Protein AF-A0A933R233-F1 (afdb_monomer_lite)

Structure (mmCIF, N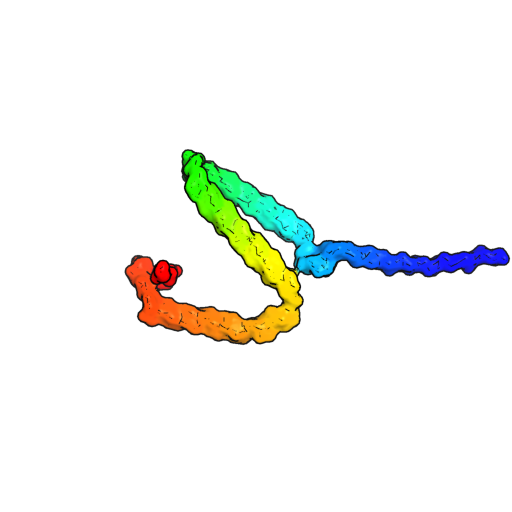/CA/C/O backbone):
data_AF-A0A933R233-F1
#
_entry.id   AF-A0A933R233-F1
#
loop_
_atom_site.group_PDB
_atom_site.id
_atom_site.type_symbol
_atom_site.label_atom_id
_atom_site.label_alt_id
_atom_site.label_comp_id
_atom_site.label_asym_id
_atom_site.label_entity_id
_atom_site.label_seq_id
_atom_site.pdbx_PDB_ins_code
_atom_site.Cartn_x
_atom_site.Cartn_y
_atom_site.Cartn_z
_atom_site.occupancy
_atom_site.B_iso_or_equiv
_atom_site.auth_seq_id
_atom_site.auth_comp_id
_atom_site.auth_asym_id
_atom_site.auth_atom_id
_atom_site.pdbx_PDB_model_num
ATOM 1 N N . MET A 1 1 ? -34.123 -8.998 53.487 1.00 50.47 1 MET A N 1
ATOM 2 C CA . MET A 1 1 ? -32.648 -9.018 53.602 1.00 50.47 1 MET A CA 1
ATOM 3 C C . MET A 1 1 ? -32.144 -9.999 52.547 1.00 50.47 1 MET A C 1
ATOM 5 O O . MET A 1 1 ? -32.242 -11.193 52.753 1.00 50.47 1 MET A O 1
ATOM 9 N N . MET A 1 2 ? -32.099 -9.577 51.285 1.00 64.81 2 MET A N 1
ATOM 10 C CA . MET A 1 2 ? -30.973 -8.907 50.613 1.00 64.81 2 MET A CA 1
ATOM 11 C C . MET A 1 2 ? -29.843 -9.881 50.253 1.00 64.81 2 MET A C 1
ATOM 13 O O . MET A 1 2 ? -28.873 -10.011 50.984 1.00 64.81 2 MET A O 1
ATOM 17 N N . ILE A 1 3 ? -30.006 -10.513 49.093 1.00 65.12 3 ILE A N 1
ATOM 18 C CA . ILE A 1 3 ? -28.947 -10.891 48.147 1.00 65.12 3 ILE A CA 1
ATOM 19 C C . ILE A 1 3 ? -29.579 -10.680 46.757 1.00 65.12 3 ILE A C 1
ATOM 21 O O . ILE A 1 3 ? -30.217 -11.570 46.218 1.00 65.12 3 ILE A O 1
ATOM 25 N N . ALA A 1 4 ? -29.831 -9.435 46.344 1.00 67.00 4 ALA A N 1
ATOM 26 C CA . ALA A 1 4 ? -28.883 -8.579 45.627 1.00 67.00 4 ALA A CA 1
ATOM 27 C C . ALA A 1 4 ? -28.232 -9.330 44.457 1.00 67.00 4 ALA A C 1
ATOM 29 O O . ALA A 1 4 ? -27.369 -10.185 44.645 1.00 67.00 4 ALA A O 1
ATOM 30 N N . ASP A 1 5 ? -28.715 -8.995 43.267 1.00 65.12 5 ASP A N 1
ATOM 31 C CA . ASP A 1 5 ? -28.317 -9.479 41.958 1.00 65.12 5 ASP A CA 1
ATOM 32 C C . ASP A 1 5 ? -26.800 -9.593 41.781 1.00 65.12 5 ASP A C 1
ATOM 34 O O . ASP A 1 5 ? -26.084 -8.600 41.670 1.00 65.12 5 ASP A O 1
ATOM 38 N N . ILE A 1 6 ? -26.323 -10.825 41.628 1.00 64.19 6 ILE A N 1
ATOM 39 C CA . ILE A 1 6 ? -25.088 -11.106 40.895 1.00 64.19 6 ILE A CA 1
ATOM 40 C C . ILE A 1 6 ? -25.493 -11.492 39.478 1.00 64.19 6 ILE A C 1
ATOM 42 O O . ILE A 1 6 ? -25.429 -12.645 39.064 1.00 64.19 6 ILE A O 1
ATOM 46 N N . ASN A 1 7 ? -25.950 -10.485 38.737 1.00 64.06 7 ASN A N 1
ATOM 47 C CA . ASN A 1 7 ? -25.835 -10.480 37.292 1.00 64.06 7 ASN A CA 1
ATOM 48 C C . ASN A 1 7 ? -24.425 -9.962 36.983 1.00 64.06 7 ASN A C 1
ATOM 50 O O . ASN A 1 7 ? -24.215 -8.744 37.023 1.00 64.06 7 ASN A O 1
ATOM 54 N N . PRO A 1 8 ? -23.427 -10.820 36.700 1.00 60.09 8 PRO A N 1
ATOM 55 C CA . PRO A 1 8 ? -22.269 -10.348 35.982 1.00 60.09 8 PRO A CA 1
ATOM 56 C C . PRO A 1 8 ? -22.792 -9.983 34.597 1.00 60.09 8 PRO A C 1
ATOM 58 O O . PRO A 1 8 ? -22.844 -10.808 33.689 1.00 60.09 8 PRO A O 1
ATOM 61 N N . GLY A 1 9 ? -23.178 -8.718 34.439 1.00 54.81 9 GLY A N 1
ATOM 62 C CA . GLY A 1 9 ? -23.176 -8.051 33.156 1.00 54.81 9 GLY A CA 1
ATOM 63 C C . GLY A 1 9 ? -21.739 -8.057 32.656 1.00 54.81 9 GLY A C 1
ATOM 64 O O . GLY A 1 9 ? -21.070 -7.028 32.639 1.00 54.81 9 GLY A O 1
ATOM 65 N N . SER A 1 10 ? -21.248 -9.228 32.246 1.00 58.50 10 SER A N 1
ATOM 66 C CA . SER A 1 10 ? -20.129 -9.382 31.346 1.00 58.50 10 SER A CA 1
ATOM 67 C C . SER A 1 10 ? -20.631 -8.897 29.996 1.00 58.50 10 SER A C 1
ATOM 69 O O . SER A 1 10 ? -20.795 -9.656 29.043 1.00 58.50 10 SER A O 1
ATOM 71 N N . GLY A 1 11 ? -20.881 -7.590 29.919 1.00 57.34 11 GLY A N 1
ATOM 72 C CA . GLY A 1 11 ? -20.613 -6.846 28.716 1.00 57.34 11 GLY A CA 1
ATOM 73 C C . GLY A 1 11 ? -19.137 -7.065 28.468 1.00 57.34 11 GLY A C 1
ATOM 74 O O . GLY A 1 11 ? -18.300 -6.298 28.940 1.00 57.34 11 GLY A O 1
ATOM 75 N N . THR A 1 12 ? -18.821 -8.181 27.805 1.00 60.38 12 THR A N 1
ATOM 76 C CA . THR A 1 12 ? -17.585 -8.378 27.079 1.00 60.38 12 THR A CA 1
ATOM 77 C C . THR A 1 12 ? -17.428 -7.073 26.336 1.00 60.38 12 THR A C 1
ATOM 79 O O . THR A 1 12 ? -18.199 -6.801 25.413 1.00 60.38 12 THR A O 1
ATOM 82 N N . ARG A 1 13 ? -16.551 -6.191 26.833 1.00 56.03 13 ARG A N 1
ATOM 83 C CA . ARG A 1 13 ? -16.196 -4.973 26.125 1.00 56.03 13 ARG A CA 1
ATOM 84 C C . ARG A 1 13 ? -15.674 -5.511 24.812 1.00 56.03 13 ARG A C 1
ATOM 86 O O . ARG A 1 13 ? -14.566 -6.035 24.777 1.00 56.03 13 ARG A O 1
ATOM 93 N N . ARG A 1 14 ? -16.525 -5.520 23.784 1.00 56.50 14 ARG A N 1
ATOM 94 C CA . ARG A 1 14 ? -16.134 -5.858 22.427 1.00 56.50 14 ARG A CA 1
ATOM 95 C C . ARG A 1 14 ? -15.199 -4.736 22.061 1.00 56.50 14 ARG A C 1
ATOM 97 O O . ARG A 1 14 ? -15.620 -3.642 21.698 1.00 56.50 14 ARG A O 1
ATOM 104 N N . THR A 1 15 ? -13.934 -4.971 22.376 1.00 58.84 15 THR A N 1
ATOM 105 C CA . THR A 1 15 ? -12.857 -4.029 22.187 1.00 58.84 15 THR A CA 1
ATOM 106 C C . THR A 1 15 ? -12.951 -3.588 20.741 1.00 58.84 15 THR A C 1
ATOM 108 O O . THR A 1 15 ? -13.094 -4.429 19.857 1.00 58.84 15 THR A O 1
ATOM 111 N N . TRP A 1 16 ? -12.896 -2.282 20.497 1.00 51.94 16 TRP A N 1
ATOM 112 C CA . TRP A 1 16 ? -12.903 -1.693 19.155 1.00 51.94 16 TRP A CA 1
ATOM 113 C C . TRP A 1 16 ? -11.941 -2.407 18.178 1.00 51.94 16 TRP A C 1
ATOM 115 O O . TRP A 1 16 ? -12.213 -2.478 16.986 1.00 51.94 16 TRP A O 1
ATOM 125 N N . LEU A 1 17 ? -10.880 -3.032 18.705 1.00 51.31 17 LEU A N 1
ATOM 126 C CA . LEU A 1 17 ? -9.938 -3.920 18.013 1.00 51.31 17 LEU A CA 1
ATOM 127 C C . LEU A 1 17 ? -10.578 -5.157 17.340 1.00 51.31 17 LEU A C 1
ATOM 129 O O . LEU A 1 17 ? -10.138 -5.547 16.265 1.00 51.31 17 LEU A O 1
ATOM 133 N N . GLN A 1 18 ? -11.639 -5.750 17.900 1.00 54.19 18 GLN A N 1
ATOM 134 C CA . GLN A 1 18 ? -12.349 -6.887 17.286 1.00 54.19 18 GLN A CA 1
ATOM 135 C C . GLN A 1 18 ? -13.212 -6.476 16.091 1.00 54.19 18 GLN A C 1
ATOM 137 O O . GLN A 1 18 ? -13.462 -7.295 15.211 1.00 54.19 18 GLN A O 1
ATOM 142 N N . HIS A 1 19 ? -13.653 -5.218 16.028 1.00 52.72 19 HIS A N 1
ATOM 143 C CA . HIS A 1 19 ? -14.424 -4.729 14.885 1.00 52.72 19 HIS A CA 1
ATOM 144 C C . HIS A 1 19 ? -13.558 -4.505 13.638 1.00 52.72 19 HIS A C 1
ATOM 146 O O . HIS A 1 19 ? -14.095 -4.489 12.533 1.00 52.72 19 HIS A O 1
ATOM 152 N N . ILE A 1 20 ? -12.235 -4.380 13.797 1.00 54.72 20 ILE A N 1
ATOM 153 C CA . ILE A 1 20 ? -11.312 -4.053 12.700 1.00 54.72 20 ILE A CA 1
ATOM 154 C C . ILE A 1 20 ? -10.566 -5.303 12.176 1.00 54.72 20 ILE A C 1
ATOM 156 O O . ILE A 1 20 ? -9.787 -5.193 11.240 1.00 54.72 20 ILE A O 1
ATOM 160 N N . HIS A 1 21 ? -10.821 -6.512 12.707 1.00 59.41 21 HIS A N 1
ATOM 161 C CA . HIS A 1 21 ? -10.139 -7.767 12.301 1.00 59.41 21 HIS A CA 1
ATOM 162 C C . HIS A 1 21 ? -8.598 -7.661 12.233 1.00 59.41 21 HIS A C 1
ATOM 164 O O . HIS A 1 21 ? -7.939 -8.426 11.532 1.00 59.41 21 HIS A O 1
ATOM 170 N N . LEU A 1 22 ? -8.020 -6.695 12.946 1.00 60.72 22 LEU A N 1
ATOM 171 C CA . LEU A 1 22 ? -6.615 -6.335 12.864 1.00 60.72 22 LEU A CA 1
ATOM 172 C C . LEU A 1 22 ? -5.967 -6.699 14.192 1.00 60.72 22 LEU A C 1
ATOM 174 O O . LEU A 1 22 ? -6.152 -6.022 15.205 1.00 60.72 22 LEU A O 1
ATOM 178 N N . ASP A 1 23 ? -5.225 -7.802 14.177 1.00 76.88 23 ASP A N 1
ATOM 179 C CA . ASP A 1 23 ? -4.474 -8.274 15.331 1.00 76.88 23 ASP A CA 1
ATOM 180 C C . ASP A 1 23 ? -3.377 -7.255 15.656 1.00 76.88 23 ASP A C 1
ATOM 182 O O . ASP A 1 23 ? -2.359 -7.164 14.966 1.00 76.88 23 ASP A O 1
ATOM 186 N N . GLY A 1 24 ? -3.583 -6.465 16.714 1.00 75.06 24 GLY A N 1
ATOM 187 C CA . GLY A 1 24 ? -2.664 -5.391 17.105 1.00 75.06 24 GLY A CA 1
ATOM 188 C C . GLY A 1 24 ? -1.220 -5.869 17.296 1.00 75.06 24 GLY A C 1
ATOM 189 O O . GLY A 1 24 ? -0.283 -5.152 16.958 1.00 75.06 24 GLY A O 1
ATOM 190 N N . THR A 1 25 ? -1.030 -7.112 17.746 1.00 83.75 25 THR A N 1
ATOM 191 C CA . THR A 1 25 ? 0.288 -7.751 17.862 1.00 83.75 25 THR A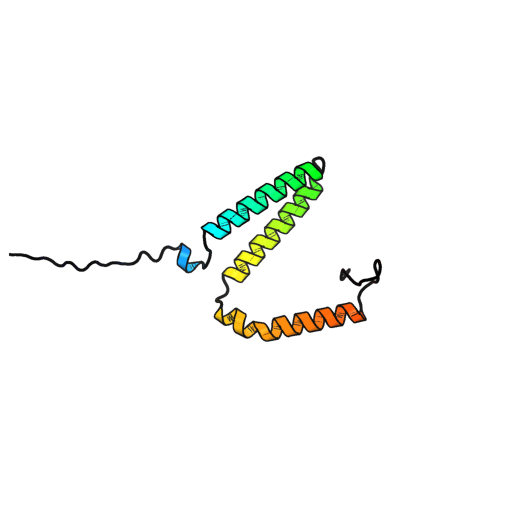 CA 1
ATOM 192 C C . THR A 1 25 ? 0.953 -7.977 16.501 1.00 83.75 25 THR A C 1
ATOM 194 O O . THR A 1 25 ? 2.147 -7.718 16.359 1.00 83.75 25 THR A O 1
ATOM 197 N N . LEU A 1 26 ? 0.200 -8.420 15.488 1.00 83.56 26 LEU A N 1
ATOM 198 C CA . LEU A 1 26 ? 0.734 -8.637 14.140 1.00 83.56 26 LEU A CA 1
ATOM 199 C C . LEU A 1 26 ? 1.042 -7.311 13.449 1.00 83.56 26 LEU A C 1
ATOM 201 O O . LEU A 1 26 ? 2.098 -7.177 12.835 1.00 83.56 26 LEU A O 1
ATOM 205 N N . LEU A 1 27 ? 0.164 -6.314 13.592 1.00 85.88 27 LEU A N 1
ATOM 206 C CA . LEU A 1 27 ? 0.402 -4.978 13.046 1.00 85.88 27 LEU A CA 1
ATOM 207 C C . LEU A 1 27 ? 1.635 -4.328 13.684 1.00 85.88 27 LEU A C 1
ATOM 209 O O . LEU A 1 27 ? 2.450 -3.739 12.977 1.00 85.88 27 LEU A O 1
ATOM 213 N N . PHE A 1 28 ? 1.816 -4.485 14.996 1.00 87.25 28 PHE A N 1
ATOM 214 C CA . PHE A 1 28 ? 3.019 -4.019 15.679 1.00 87.25 28 PHE A CA 1
ATOM 215 C C . PHE A 1 28 ? 4.284 -4.696 15.131 1.00 87.25 28 PHE A C 1
ATOM 217 O O . PHE A 1 28 ? 5.238 -4.010 14.767 1.00 87.25 28 PHE A O 1
ATOM 224 N N . GLY A 1 29 ? 4.276 -6.028 14.997 1.00 89.25 29 GLY A N 1
ATOM 225 C CA . GLY A 1 29 ? 5.393 -6.770 14.406 1.00 89.25 29 GLY A CA 1
ATOM 226 C C . GLY A 1 29 ? 5.703 -6.333 12.971 1.00 89.25 29 GLY A C 1
ATOM 227 O O . GLY A 1 29 ? 6.869 -6.151 12.620 1.00 89.25 29 GLY A O 1
ATOM 228 N N . LEU A 1 30 ? 4.667 -6.091 12.164 1.00 90.94 30 LEU A N 1
ATOM 229 C CA . LEU A 1 30 ? 4.798 -5.616 10.788 1.00 90.94 30 LEU A CA 1
ATOM 230 C C . LEU A 1 30 ? 5.436 -4.223 10.720 1.00 90.94 30 LEU A C 1
ATOM 232 O O . LEU A 1 30 ? 6.390 -4.030 9.971 1.00 90.94 30 LEU A O 1
ATOM 236 N N . ILE A 1 31 ? 4.956 -3.265 11.521 1.00 90.81 31 ILE A N 1
ATOM 237 C CA . ILE A 1 31 ? 5.534 -1.913 11.584 1.00 90.81 31 ILE A CA 1
ATOM 238 C C . ILE A 1 31 ? 7.004 -1.983 12.001 1.00 90.81 31 ILE A C 1
ATOM 240 O O . ILE A 1 31 ? 7.843 -1.304 11.410 1.00 90.81 31 ILE A O 1
ATOM 244 N N . MET A 1 32 ? 7.332 -2.829 12.978 1.00 93.00 32 MET A N 1
ATOM 245 C CA . MET A 1 32 ? 8.702 -2.976 13.459 1.00 93.00 32 MET A CA 1
ATOM 246 C C . MET A 1 32 ? 9.622 -3.566 12.382 1.00 93.00 32 MET A C 1
ATOM 248 O O . MET A 1 32 ? 10.708 -3.038 12.144 1.00 93.00 32 MET A O 1
ATOM 252 N N . ALA A 1 33 ? 9.167 -4.596 11.664 1.00 92.75 33 ALA A N 1
ATOM 253 C CA . ALA A 1 33 ? 9.897 -5.166 10.533 1.00 92.75 33 ALA A CA 1
ATOM 254 C C . ALA A 1 33 ? 10.109 -4.139 9.407 1.00 92.75 33 ALA A C 1
ATOM 256 O O . ALA A 1 33 ? 11.214 -4.012 8.877 1.00 92.75 33 ALA A O 1
ATOM 257 N N . CYS A 1 34 ? 9.075 -3.360 9.078 1.00 91.62 34 CYS A N 1
ATOM 258 C CA . CYS A 1 34 ? 9.156 -2.277 8.105 1.00 91.62 34 CYS A CA 1
ATOM 259 C C . CYS A 1 34 ? 10.152 -1.186 8.516 1.00 91.62 34 CYS A C 1
ATOM 261 O O . CYS A 1 34 ? 10.933 -0.736 7.681 1.00 91.62 34 CYS A O 1
ATOM 263 N N . ALA A 1 35 ? 10.156 -0.779 9.787 1.00 90.62 35 ALA A N 1
ATOM 264 C CA . ALA A 1 35 ? 11.088 0.220 10.300 1.00 90.62 35 ALA A CA 1
ATOM 265 C C . ALA A 1 35 ? 12.542 -0.256 10.175 1.00 90.62 35 ALA A C 1
ATOM 267 O O . ALA A 1 35 ? 13.385 0.475 9.657 1.00 90.62 35 ALA A O 1
ATOM 268 N N . ILE A 1 36 ? 12.821 -1.506 10.562 1.00 93.06 36 ILE A N 1
ATOM 269 C CA . ILE A 1 36 ? 14.150 -2.112 10.411 1.00 93.06 36 ILE A CA 1
ATOM 270 C C . ILE A 1 36 ? 14.546 -2.160 8.929 1.00 93.06 36 ILE A C 1
ATOM 272 O O . ILE A 1 36 ? 15.646 -1.739 8.576 1.00 93.06 36 ILE A O 1
ATOM 276 N N . GLY A 1 37 ? 13.645 -2.603 8.047 1.00 89.19 37 GLY A N 1
ATOM 277 C CA . GLY A 1 37 ? 13.892 -2.650 6.604 1.00 89.19 37 GLY A CA 1
ATOM 278 C C . GLY A 1 37 ? 14.213 -1.280 6.001 1.00 89.19 37 GLY A C 1
ATOM 279 O O . GLY A 1 37 ? 15.144 -1.164 5.207 1.00 89.19 37 GLY A O 1
ATOM 280 N N . SER A 1 38 ? 13.502 -0.229 6.416 1.00 86.94 38 SER A N 1
ATOM 281 C CA . SER A 1 38 ? 13.767 1.145 5.973 1.00 86.94 38 SER A CA 1
ATOM 282 C C . SER A 1 38 ? 15.118 1.673 6.467 1.00 86.94 38 SER A C 1
ATOM 284 O O . SER A 1 38 ? 15.821 2.333 5.705 1.00 86.94 38 SER A O 1
ATOM 286 N N . VAL A 1 39 ? 15.524 1.346 7.700 1.00 87.25 39 VAL A N 1
ATOM 287 C CA . VAL A 1 39 ? 16.854 1.702 8.234 1.00 87.25 39 VAL A CA 1
ATOM 288 C C . VAL A 1 39 ? 17.966 0.985 7.466 1.00 87.25 39 VAL A C 1
ATOM 290 O O . VAL A 1 39 ? 18.953 1.610 7.079 1.00 87.25 39 VAL A O 1
ATOM 293 N N . VAL A 1 40 ? 17.798 -0.312 7.193 1.00 89.38 40 VAL A N 1
ATOM 294 C CA . VAL A 1 40 ? 18.759 -1.096 6.401 1.00 89.38 40 VAL A CA 1
ATOM 295 C C . VAL A 1 40 ? 18.873 -0.539 4.984 1.00 89.38 40 VAL A C 1
ATOM 297 O O . VAL A 1 40 ? 19.983 -0.367 4.482 1.00 89.3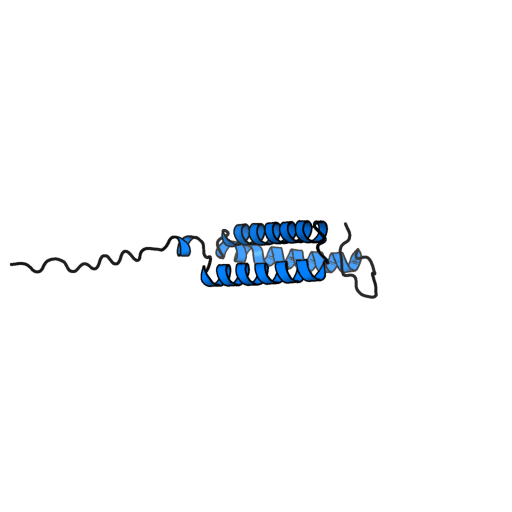8 40 VAL A O 1
ATOM 300 N N . LEU A 1 41 ? 17.744 -0.207 4.352 1.00 88.12 41 LEU A N 1
ATOM 301 C CA . LEU A 1 41 ? 17.740 0.377 3.015 1.00 88.12 41 LEU A CA 1
ATOM 302 C C . LEU A 1 41 ? 18.449 1.732 2.992 1.00 88.12 41 LEU A C 1
ATOM 304 O O . LEU A 1 41 ? 19.276 1.950 2.115 1.00 88.12 41 LEU A O 1
ATOM 308 N N . TYR A 1 42 ? 18.177 2.605 3.966 1.00 85.38 42 TYR A N 1
ATOM 309 C CA . TYR A 1 42 ? 18.858 3.895 4.096 1.00 85.38 42 TYR A CA 1
ATOM 310 C C . TYR A 1 42 ? 20.376 3.735 4.219 1.00 85.38 42 TYR A C 1
ATOM 312 O O . TYR A 1 42 ? 21.143 4.476 3.602 1.00 85.38 42 TYR A O 1
ATOM 320 N N . SER A 1 43 ? 20.808 2.735 4.993 1.00 84.38 43 SER A N 1
ATOM 321 C CA . SER A 1 43 ? 22.225 2.430 5.164 1.00 84.38 43 SER A CA 1
ATOM 322 C C . SER A 1 43 ? 22.861 1.892 3.881 1.00 84.38 43 SER A C 1
ATOM 324 O O . SER A 1 43 ? 24.009 2.220 3.596 1.00 84.38 43 SER A O 1
ATOM 326 N N . ALA A 1 44 ? 22.142 1.072 3.111 1.00 83.12 44 ALA A N 1
ATOM 327 C CA . ALA A 1 44 ? 22.632 0.510 1.854 1.00 83.12 44 ALA A CA 1
ATOM 328 C C . ALA A 1 44 ? 22.606 1.525 0.700 1.00 83.12 44 ALA A C 1
ATOM 330 O O . ALA A 1 44 ? 23.430 1.451 -0.207 1.00 83.12 44 ALA A O 1
ATOM 331 N N . SER A 1 45 ? 21.682 2.487 0.732 1.00 80.44 45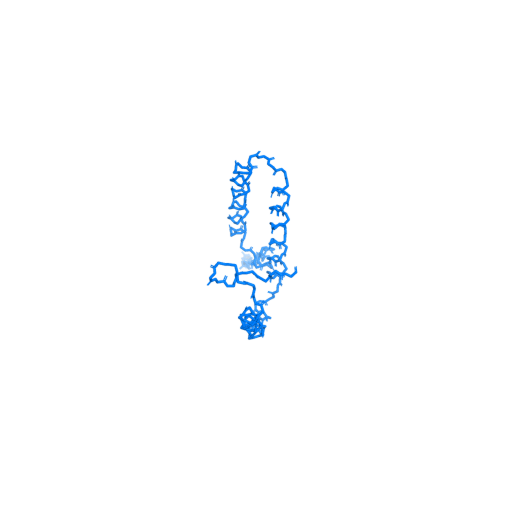 SER A N 1
ATOM 332 C CA . SER A 1 45 ? 21.487 3.480 -0.326 1.00 80.44 45 SER A CA 1
ATOM 333 C C . SER A 1 45 ? 22.405 4.703 -0.197 1.00 80.44 45 SER A C 1
ATOM 335 O O . SER A 1 45 ? 22.165 5.726 -0.840 1.00 80.44 45 SER A O 1
ATOM 337 N N . SER A 1 46 ? 23.430 4.644 0.663 1.00 76.81 46 SER A N 1
ATOM 338 C CA . SER A 1 46 ? 24.402 5.726 0.899 1.00 76.81 46 SER A CA 1
ATOM 339 C C . SER A 1 46 ? 23.771 7.110 1.155 1.00 76.81 46 SER A C 1
ATOM 341 O O . SER A 1 46 ? 24.341 8.130 0.780 1.00 76.81 46 SER A O 1
ATOM 343 N N . GLY A 1 47 ? 22.577 7.163 1.760 1.00 70.44 47 GLY A N 1
ATOM 344 C CA . GLY A 1 47 ? 21.868 8.419 2.042 1.00 70.44 47 GLY A CA 1
ATOM 345 C C . GLY A 1 47 ? 21.077 9.028 0.873 1.00 70.44 47 GLY A C 1
ATOM 346 O O . GLY A 1 47 ? 20.639 10.172 0.970 1.00 70.44 47 GLY A O 1
ATOM 347 N N . SER A 1 48 ? 20.850 8.303 -0.228 1.00 78.94 48 SER A N 1
ATOM 348 C CA . SER A 1 48 ? 20.022 8.797 -1.338 1.00 78.94 48 SER A CA 1
ATOM 349 C C . SER A 1 48 ? 18.556 8.991 -0.919 1.00 78.94 48 SER A C 1
ATOM 351 O O . SER A 1 48 ? 17.827 8.016 -0.701 1.00 78.94 48 SER A O 1
ATOM 353 N N . LEU A 1 49 ? 18.099 10.244 -0.867 1.00 79.69 49 LEU A N 1
ATOM 354 C CA . LEU A 1 49 ? 16.709 10.581 -0.537 1.00 79.69 49 LEU A CA 1
ATOM 355 C C . LEU A 1 49 ? 15.704 10.020 -1.555 1.00 79.69 49 LEU A C 1
ATOM 357 O O . LEU A 1 49 ? 14.616 9.614 -1.164 1.00 79.69 49 LEU A O 1
ATOM 361 N N . GLU A 1 50 ? 16.087 9.898 -2.829 1.00 83.81 50 GLU A N 1
ATOM 362 C CA . GLU A 1 50 ? 15.212 9.365 -3.885 1.00 83.81 50 GLU A CA 1
ATOM 363 C C . GLU A 1 50 ? 14.810 7.897 -3.637 1.00 83.81 50 GLU A C 1
ATOM 365 O O . GLU A 1 50 ? 13.660 7.500 -3.834 1.00 83.81 50 GLU A O 1
ATOM 370 N N . VAL A 1 51 ? 15.741 7.073 -3.146 1.00 84.81 51 VAL A N 1
ATOM 371 C CA . VAL A 1 51 ? 15.456 5.667 -2.809 1.00 84.81 51 VAL A CA 1
ATOM 372 C C . VAL A 1 51 ? 14.536 5.580 -1.592 1.00 84.81 51 VAL A C 1
ATOM 374 O O . VAL A 1 51 ? 13.635 4.740 -1.563 1.00 84.81 51 VAL A O 1
ATOM 377 N N . MET A 1 52 ? 14.720 6.474 -0.616 1.00 85.94 52 MET A N 1
ATOM 378 C CA . MET A 1 52 ? 13.852 6.555 0.558 1.00 85.94 52 MET A CA 1
ATOM 379 C C . MET A 1 52 ? 12.434 6.996 0.178 1.00 85.94 52 MET A C 1
ATOM 381 O O . MET A 1 52 ? 11.473 6.379 0.627 1.00 85.94 52 MET A O 1
ATOM 385 N N . GLU A 1 53 ? 12.278 7.999 -0.686 1.00 86.75 53 GLU A N 1
ATOM 386 C CA . GLU A 1 53 ? 10.967 8.458 -1.160 1.00 86.75 53 GLU A CA 1
ATOM 387 C C . GLU A 1 53 ? 10.198 7.328 -1.859 1.00 86.75 53 GLU A C 1
ATOM 389 O O . GLU A 1 53 ? 9.048 7.037 -1.519 1.00 86.75 53 GLU A O 1
ATOM 394 N N . ARG A 1 54 ? 10.862 6.603 -2.768 1.00 88.38 54 ARG A N 1
ATOM 395 C CA . ARG A 1 54 ? 10.276 5.427 -3.430 1.00 88.38 54 ARG A CA 1
ATOM 396 C C . ARG A 1 54 ? 9.920 4.328 -2.430 1.00 88.38 54 ARG A C 1
ATOM 398 O O . ARG A 1 54 ? 8.884 3.682 -2.581 1.00 88.38 54 ARG A O 1
ATOM 405 N N . GLN A 1 55 ? 10.745 4.104 -1.408 1.00 89.12 55 GLN A N 1
ATOM 406 C CA . GLN A 1 55 ? 10.461 3.126 -0.359 1.00 89.12 55 GLN A CA 1
ATOM 407 C C . GLN A 1 55 ? 9.234 3.520 0.464 1.00 89.12 55 GLN A C 1
ATOM 409 O O . GLN A 1 55 ? 8.367 2.679 0.695 1.00 89.12 55 GLN A O 1
ATOM 414 N N . VAL A 1 56 ? 9.132 4.788 0.865 1.00 89.56 56 VAL A N 1
ATOM 415 C CA . VAL A 1 56 ? 7.990 5.317 1.617 1.00 89.56 56 VAL A CA 1
ATOM 416 C C . VAL A 1 56 ? 6.712 5.216 0.792 1.00 89.56 56 VAL A C 1
ATOM 418 O O . VAL A 1 56 ? 5.702 4.760 1.319 1.00 89.56 56 VAL A O 1
ATOM 421 N N . LEU A 1 57 ? 6.750 5.539 -0.504 1.00 92.12 57 LEU A N 1
ATOM 422 C CA . LEU A 1 57 ? 5.603 5.364 -1.401 1.00 92.12 57 LEU A CA 1
ATOM 423 C C . LEU A 1 57 ? 5.169 3.897 -1.501 1.00 92.12 57 LEU A C 1
ATOM 425 O O . LEU A 1 57 ? 3.982 3.599 -1.386 1.00 92.12 57 LEU A O 1
ATOM 429 N N . ARG A 1 58 ? 6.113 2.961 -1.658 1.00 89.81 58 ARG A N 1
ATOM 430 C CA . ARG A 1 58 ? 5.813 1.516 -1.689 1.00 89.81 58 ARG A CA 1
ATOM 431 C C . ARG A 1 58 ? 5.205 1.040 -0.373 1.00 89.81 58 ARG A C 1
ATOM 433 O O . ARG A 1 58 ? 4.251 0.266 -0.388 1.00 89.81 58 ARG A O 1
ATOM 440 N N . LEU A 1 59 ? 5.724 1.530 0.750 1.00 91.88 59 LEU A N 1
ATOM 441 C CA . LEU A 1 59 ? 5.176 1.274 2.077 1.00 91.88 59 LEU A CA 1
ATOM 442 C C . LEU A 1 59 ? 3.757 1.827 2.220 1.00 91.88 59 LEU A C 1
ATOM 444 O O . LEU A 1 59 ? 2.867 1.096 2.644 1.00 91.88 59 LEU A O 1
ATOM 448 N N . ALA A 1 60 ? 3.527 3.078 1.827 1.00 91.94 60 ALA A N 1
ATOM 449 C CA . ALA A 1 60 ? 2.221 3.721 1.891 1.00 91.94 60 ALA A CA 1
ATOM 450 C C . ALA A 1 60 ? 1.187 2.981 1.032 1.00 91.94 60 ALA A C 1
ATOM 452 O O . ALA A 1 60 ? 0.086 2.700 1.502 1.00 91.94 60 ALA A O 1
ATOM 453 N N . LEU A 1 61 ? 1.558 2.587 -0.191 1.00 93.69 61 LEU A N 1
ATOM 454 C CA . LEU A 1 61 ? 0.711 1.776 -1.066 1.00 93.69 61 LEU A CA 1
ATOM 455 C C . LEU A 1 61 ? 0.422 0.396 -0.461 1.00 93.69 61 LEU A C 1
ATOM 457 O O . LEU A 1 61 ? -0.723 -0.054 -0.490 1.00 93.69 61 LEU A O 1
ATOM 461 N N . GLY A 1 62 ? 1.428 -0.259 0.124 1.00 91.12 62 GLY A N 1
ATOM 462 C CA . GLY A 1 62 ? 1.274 -1.556 0.785 1.00 91.12 62 GLY A CA 1
ATOM 463 C C . GLY A 1 62 ? 0.336 -1.494 1.992 1.00 91.12 62 GLY A C 1
ATOM 464 O O . GLY A 1 62 ? -0.636 -2.244 2.052 1.00 91.12 62 GLY A O 1
ATOM 465 N N . PHE A 1 63 ? 0.574 -0.562 2.918 1.00 90.25 63 PHE A N 1
ATOM 466 C CA . PHE A 1 63 ? -0.271 -0.358 4.099 1.00 90.25 63 PHE A CA 1
ATOM 467 C C . PHE A 1 63 ? -1.684 0.108 3.733 1.00 90.25 63 PHE A C 1
ATOM 469 O O . PHE A 1 63 ? -2.655 -0.367 4.326 1.00 90.25 63 PHE A O 1
ATOM 476 N N . GLY A 1 64 ? -1.821 0.987 2.737 1.00 90.94 64 GLY A N 1
ATOM 477 C CA . GLY A 1 64 ? -3.117 1.419 2.218 1.00 90.94 64 GLY A CA 1
ATOM 478 C C . GLY A 1 64 ? -3.909 0.244 1.651 1.00 90.94 64 GLY A C 1
ATOM 479 O O . GLY A 1 64 ? -5.033 -0.005 2.078 1.00 90.94 64 GLY A O 1
ATOM 480 N N . THR A 1 65 ? -3.292 -0.545 0.769 1.00 90.50 65 THR A N 1
ATOM 481 C CA . THR A 1 65 ? -3.925 -1.729 0.167 1.00 90.50 65 THR A CA 1
ATOM 482 C C . THR A 1 65 ? -4.285 -2.774 1.221 1.00 90.50 65 THR A C 1
ATOM 484 O O . THR A 1 65 ? -5.402 -3.285 1.219 1.00 90.50 65 THR A O 1
ATOM 487 N N . MET A 1 66 ? -3.380 -3.052 2.166 1.00 87.56 66 MET A N 1
ATOM 488 C CA . MET A 1 66 ? -3.640 -3.955 3.289 1.00 87.56 66 MET A CA 1
ATOM 489 C C . MET A 1 66 ? -4.861 -3.500 4.090 1.00 87.56 66 MET A C 1
ATOM 491 O O . MET A 1 66 ? -5.742 -4.306 4.365 1.00 87.56 66 MET A O 1
ATOM 495 N N . THR A 1 67 ? -4.934 -2.211 4.432 1.00 84.94 67 THR A N 1
ATOM 496 C CA . THR A 1 67 ? -6.037 -1.651 5.223 1.00 84.94 67 THR A CA 1
ATOM 497 C C . THR A 1 67 ? -7.359 -1.710 4.461 1.00 84.94 67 THR A C 1
ATOM 499 O O . THR A 1 67 ? -8.377 -2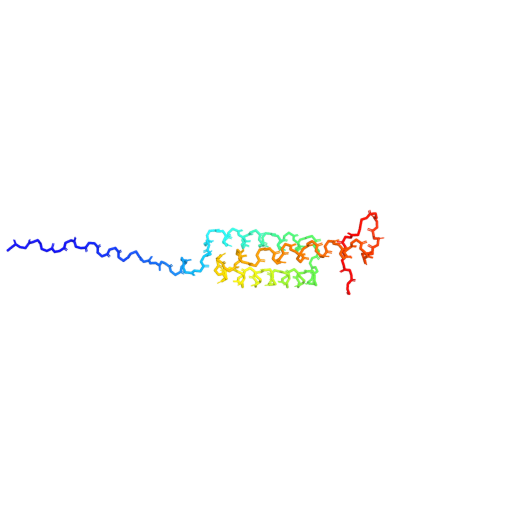.080 5.040 1.00 84.94 67 THR A O 1
ATOM 502 N N . LEU A 1 68 ? -7.349 -1.405 3.160 1.00 87.38 68 LEU A N 1
ATOM 503 C CA . LEU A 1 68 ? -8.530 -1.507 2.301 1.00 87.38 68 LEU A CA 1
ATOM 504 C C . LEU A 1 68 ? -9.051 -2.945 2.228 1.00 87.38 68 LEU A C 1
ATOM 506 O O . LEU A 1 68 ? -10.244 -3.172 2.410 1.00 87.38 68 LEU A O 1
ATOM 510 N N . ILE A 1 69 ? -8.166 -3.922 2.008 1.00 83.75 69 ILE A N 1
ATOM 511 C CA . ILE A 1 69 ? -8.548 -5.338 1.923 1.00 83.75 69 ILE A CA 1
ATOM 512 C C . ILE A 1 69 ? -8.989 -5.872 3.291 1.00 83.75 69 ILE A C 1
ATOM 514 O O . ILE A 1 69 ? -9.966 -6.613 3.361 1.00 83.75 69 ILE A O 1
ATOM 518 N N . ALA A 1 70 ? -8.323 -5.476 4.379 1.00 83.25 70 ALA A N 1
ATOM 519 C CA . ALA A 1 70 ? -8.659 -5.908 5.737 1.00 83.25 70 ALA A CA 1
ATOM 520 C C . ALA A 1 70 ? -10.062 -5.460 6.181 1.00 83.25 70 ALA A C 1
ATOM 522 O O . ALA A 1 70 ? -10.698 -6.135 6.988 1.00 83.25 70 ALA A O 1
ATOM 523 N N . GLN A 1 71 ? -10.577 -4.354 5.635 1.00 80.06 71 GLN A N 1
ATOM 524 C CA . GLN A 1 71 ? -11.953 -3.917 5.884 1.00 80.06 71 GLN A CA 1
ATOM 525 C C . GLN A 1 71 ? -13.003 -4.785 5.166 1.00 80.06 71 GLN A C 1
ATOM 527 O O . GLN A 1 71 ? -14.178 -4.757 5.538 1.00 80.06 71 GLN A O 1
ATOM 532 N N . ILE A 1 72 ? -12.616 -5.570 4.152 1.00 81.50 72 ILE A N 1
ATOM 533 C CA . ILE A 1 72 ? -13.540 -6.415 3.392 1.00 81.50 72 ILE A CA 1
ATOM 534 C C . ILE A 1 72 ? -13.843 -7.687 4.200 1.00 81.50 72 ILE A C 1
ATOM 536 O O . ILE A 1 72 ? -12.931 -8.453 4.515 1.00 81.50 72 ILE A O 1
ATOM 540 N N . PRO A 1 73 ? -15.124 -7.994 4.491 1.00 76.06 73 PRO A N 1
ATOM 541 C CA . PRO A 1 73 ? -15.479 -9.198 5.230 1.00 76.06 73 PRO A CA 1
ATOM 542 C C . PRO A 1 73 ? -14.992 -10.460 4.497 1.00 76.06 73 PRO A C 1
ATOM 544 O O . PRO A 1 73 ? -15.212 -10.574 3.283 1.00 76.06 73 PRO A O 1
ATOM 547 N N . PRO A 1 74 ? -14.457 -11.475 5.204 1.00 72.31 74 PRO A N 1
ATOM 548 C CA . PRO A 1 74 ? -13.883 -12.681 4.589 1.00 72.31 74 PRO A CA 1
ATOM 549 C C . PRO A 1 74 ? -14.880 -13.468 3.721 1.00 72.31 74 PRO A C 1
ATOM 551 O O . PRO A 1 74 ? -14.491 -14.203 2.812 1.00 72.31 74 PRO A O 1
ATOM 554 N N . ARG A 1 75 ? -16.187 -13.276 3.944 1.00 75.56 75 ARG A N 1
ATOM 555 C CA . ARG A 1 75 ? -17.255 -13.849 3.114 1.00 75.56 75 ARG A CA 1
ATOM 556 C C . ARG A 1 75 ? -17.242 -13.323 1.675 1.00 75.56 75 ARG A C 1
ATOM 558 O O . ARG A 1 75 ? -17.501 -14.100 0.762 1.00 75.56 75 ARG A O 1
ATOM 565 N N . HIS A 1 76 ? -16.928 -12.044 1.468 1.00 78.31 76 HIS A N 1
ATOM 566 C CA . HIS A 1 76 ? -16.821 -11.476 0.123 1.00 78.31 76 HIS A CA 1
ATOM 567 C C . HIS A 1 76 ? -15.565 -11.999 -0.570 1.00 78.31 76 HIS A C 1
ATOM 569 O O . HIS A 1 76 ? -15.660 -12.497 -1.685 1.00 78.31 76 HIS A O 1
ATOM 575 N N . LEU A 1 77 ? -14.419 -12.026 0.115 1.00 79.75 77 LEU A N 1
ATOM 576 C CA . LEU A 1 77 ? -13.170 -12.558 -0.449 1.00 79.75 77 LEU A CA 1
ATOM 577 C C . LEU A 1 77 ? -13.325 -13.992 -0.983 1.00 79.75 77 LEU A C 1
ATOM 579 O O . LEU A 1 77 ? -12.822 -14.318 -2.059 1.00 79.75 77 LEU A O 1
ATOM 583 N N . ARG A 1 78 ? -14.099 -14.835 -0.287 1.00 80.25 78 ARG A N 1
ATOM 584 C CA . ARG A 1 78 ? -14.369 -16.216 -0.715 1.00 80.25 78 ARG A CA 1
ATOM 585 C C . ARG A 1 78 ? -15.166 -16.305 -2.028 1.00 80.25 78 ARG A C 1
ATOM 587 O O . ARG A 1 78 ? -14.925 -17.213 -2.815 1.00 80.25 78 ARG A O 1
ATOM 594 N N . LEU A 1 79 ? -16.074 -15.365 -2.293 1.00 84.94 79 LEU A N 1
ATOM 595 C CA . LEU A 1 79 ? -16.832 -15.307 -3.554 1.00 84.94 79 LEU A CA 1
ATOM 596 C C . LEU A 1 79 ? -15.976 -14.806 -4.724 1.00 84.94 79 LEU A C 1
ATOM 598 O O . LEU A 1 79 ? -16.144 -15.259 -5.852 1.00 84.94 79 LEU A O 1
ATOM 602 N N . TRP A 1 80 ? -15.036 -13.901 -4.449 1.00 85.56 80 TRP A N 1
ATOM 603 C CA . TRP A 1 80 ? -14.117 -13.359 -5.452 1.00 85.56 80 TRP A CA 1
ATOM 604 C C . TRP A 1 80 ? -12.927 -14.283 -5.744 1.00 85.56 80 TRP A C 1
ATOM 606 O O . TRP A 1 80 ? -12.256 -14.109 -6.758 1.00 85.56 80 TRP A O 1
ATOM 616 N N . THR A 1 81 ? -12.688 -15.292 -4.900 1.00 85.75 81 THR A N 1
ATOM 617 C CA . THR A 1 81 ? -11.588 -16.262 -5.040 1.00 85.75 81 THR A CA 1
ATOM 618 C C . THR A 1 81 ? -11.488 -16.888 -6.443 1.00 85.75 81 THR A C 1
ATOM 620 O O . THR A 1 81 ? -10.407 -16.807 -7.025 1.00 85.75 81 THR A O 1
ATOM 623 N N . PRO A 1 82 ? -12.555 -17.465 -7.042 1.00 89.38 82 PRO A N 1
ATOM 624 C CA . PRO A 1 82 ? -12.457 -18.046 -8.385 1.00 89.38 82 PRO A CA 1
ATOM 625 C C . PRO A 1 82 ? -12.150 -17.007 -9.475 1.00 89.38 82 PRO A C 1
ATOM 627 O O . PRO A 1 82 ? -11.414 -17.311 -10.410 1.00 89.38 82 PRO A O 1
ATOM 630 N N . TRP A 1 83 ? -12.654 -15.776 -9.343 1.00 91.00 83 TRP A N 1
ATOM 631 C CA . TRP A 1 83 ? -12.388 -14.691 -10.294 1.00 91.00 83 TRP A CA 1
ATOM 632 C C . TRP A 1 83 ? -10.944 -14.193 -10.220 1.00 91.00 83 TRP A C 1
ATOM 634 O O . TRP A 1 83 ? -10.292 -14.069 -11.252 1.00 91.00 83 TRP A O 1
ATOM 644 N N . LEU A 1 84 ? -10.422 -13.958 -9.013 1.00 88.75 84 LEU A N 1
ATOM 645 C CA . LEU A 1 84 ? -9.019 -13.585 -8.791 1.00 88.75 84 LEU A CA 1
ATOM 646 C C . LEU A 1 84 ? -8.062 -14.676 -9.271 1.00 88.75 84 LEU A C 1
ATOM 648 O O . LEU A 1 84 ? -7.044 -14.374 -9.889 1.00 88.75 84 LEU A O 1
ATOM 652 N N . PHE A 1 85 ? -8.404 -15.943 -9.031 1.00 90.00 85 PHE A N 1
ATOM 653 C CA . PHE A 1 85 ? -7.625 -17.069 -9.532 1.00 90.00 85 PHE A CA 1
ATOM 654 C C . PHE A 1 85 ? -7.628 -17.116 -11.064 1.00 90.00 85 PHE A C 1
ATOM 656 O O . PHE A 1 85 ? -6.564 -17.196 -11.674 1.00 90.00 85 PHE A O 1
ATOM 663 N N . GLY A 1 86 ? -8.802 -16.990 -11.692 1.00 93.19 86 GLY A N 1
ATOM 664 C CA . GLY A 1 86 ? -8.925 -16.923 -13.148 1.00 93.19 86 GLY A CA 1
ATOM 665 C C . GLY A 1 86 ? -8.148 -15.750 -13.749 1.00 93.19 86 GLY A C 1
ATOM 666 O O . GLY A 1 86 ? -7.440 -15.932 -14.734 1.00 93.19 86 GLY A O 1
ATOM 667 N N . ALA A 1 87 ? -8.199 -14.576 -13.115 1.00 92.31 87 ALA A N 1
ATOM 668 C CA . ALA A 1 87 ? -7.413 -13.412 -13.511 1.00 92.31 87 ALA A CA 1
ATOM 669 C C . ALA A 1 87 ? -5.901 -13.664 -13.387 1.00 92.31 87 ALA A C 1
ATOM 671 O O . ALA A 1 87 ? -5.149 -13.296 -14.284 1.00 92.31 87 ALA A O 1
ATOM 672 N N . GLY A 1 88 ? -5.451 -14.335 -12.323 1.00 88.50 88 GLY A N 1
ATOM 673 C CA . GLY A 1 88 ? -4.050 -14.727 -12.156 1.00 88.50 88 GLY A CA 1
ATOM 674 C C . GLY A 1 88 ? -3.578 -15.705 -13.235 1.00 88.50 88 GLY A C 1
ATOM 675 O O . GLY A 1 88 ? -2.516 -15.512 -13.819 1.00 88.50 88 GLY A O 1
ATOM 676 N N . VAL A 1 89 ? -4.390 -16.715 -13.562 1.00 92.00 89 VAL A N 1
ATOM 677 C CA . VAL A 1 89 ? -4.110 -17.660 -14.659 1.00 92.00 89 VAL A CA 1
ATOM 678 C C . VAL A 1 89 ? -4.099 -16.950 -16.014 1.00 92.00 89 VAL A C 1
ATOM 680 O O . VAL A 1 89 ? -3.213 -17.196 -16.834 1.00 92.00 89 VAL A O 1
ATOM 683 N N . ALA A 1 90 ? -5.038 -16.033 -16.248 1.00 89.75 90 ALA A N 1
ATOM 684 C CA . ALA A 1 90 ? -5.063 -15.214 -17.453 1.00 89.75 90 ALA A CA 1
ATOM 685 C C . ALA A 1 90 ? -3.809 -14.336 -17.560 1.00 89.75 90 ALA A C 1
ATOM 687 O O . ALA A 1 90 ? -3.202 -14.286 -18.625 1.00 89.75 90 ALA A O 1
ATOM 688 N N . LEU A 1 91 ? -3.369 -13.712 -16.461 1.00 85.75 91 LEU A N 1
ATOM 689 C CA . LEU A 1 91 ? -2.152 -12.901 -16.425 1.00 85.75 91 LEU A CA 1
ATOM 690 C C . LEU A 1 91 ? -0.902 -13.746 -16.704 1.00 85.75 91 LEU A C 1
ATOM 692 O O . LEU A 1 91 ? -0.058 -13.334 -17.493 1.00 85.75 91 LEU A O 1
ATOM 696 N N . LEU A 1 92 ? -0.800 -14.944 -16.122 1.00 86.12 92 LEU A N 1
ATOM 697 C CA . LEU A 1 92 ? 0.288 -15.886 -16.413 1.00 86.12 92 LEU A CA 1
ATOM 698 C C . LEU A 1 92 ? 0.316 -16.273 -17.897 1.00 86.12 92 LEU A C 1
ATOM 700 O O . LEU A 1 92 ? 1.376 -16.302 -18.517 1.00 86.12 92 LEU A O 1
ATOM 704 N N . THR A 1 93 ? -0.859 -16.517 -18.476 1.00 85.44 93 THR A N 1
ATOM 705 C CA . THR A 1 93 ? -1.003 -16.818 -19.905 1.00 85.44 93 THR A CA 1
ATOM 706 C C . THR A 1 93 ? -0.612 -15.612 -20.763 1.00 85.44 93 THR A C 1
ATOM 708 O O . THR A 1 93 ? 0.080 -15.766 -21.764 1.00 85.44 93 THR A O 1
ATOM 711 N N . ALA A 1 94 ? -0.987 -14.398 -20.354 1.00 82.81 94 ALA A N 1
ATOM 712 C CA . ALA A 1 94 ? -0.619 -13.165 -21.044 1.00 82.81 94 ALA A CA 1
ATOM 713 C C . ALA A 1 94 ? 0.897 -12.912 -21.009 1.00 82.81 94 ALA A C 1
ATOM 715 O O . ALA A 1 94 ? 1.469 -12.548 -22.033 1.00 82.81 94 ALA A O 1
ATOM 716 N N . VAL A 1 95 ? 1.563 -13.171 -19.876 1.00 79.94 95 VAL A N 1
ATOM 717 C CA . VAL A 1 95 ? 3.029 -13.079 -19.754 1.00 79.94 95 VAL A CA 1
ATOM 718 C C . VAL A 1 95 ? 3.732 -14.028 -20.723 1.00 79.94 95 VAL A C 1
ATOM 720 O O . VAL A 1 95 ? 4.716 -13.628 -21.329 1.00 79.94 95 VAL A O 1
ATOM 723 N N . LEU A 1 96 ? 3.215 -15.244 -20.926 1.00 76.44 96 LEU A N 1
ATOM 724 C CA . LEU A 1 96 ? 3.775 -16.193 -21.898 1.00 76.44 96 LEU A CA 1
ATOM 725 C C . LEU A 1 96 ? 3.686 -15.683 -23.347 1.00 76.44 96 LEU A C 1
ATOM 727 O O . LEU A 1 96 ? 4.581 -15.952 -24.143 1.00 76.44 96 LEU A O 1
ATOM 731 N N . VAL A 1 97 ? 2.620 -14.953 -23.692 1.00 73.94 97 VAL A N 1
ATOM 732 C CA . VAL A 1 97 ? 2.365 -14.481 -25.066 1.00 73.94 97 VAL A CA 1
ATOM 733 C C . VAL A 1 97 ? 3.031 -13.130 -25.361 1.00 73.94 97 VAL A C 1
ATOM 735 O O . VAL A 1 97 ? 3.478 -12.917 -26.483 1.00 73.94 97 VAL A O 1
ATOM 738 N N . VAL A 1 98 ? 3.095 -12.221 -24.381 1.00 67.75 98 VAL A N 1
ATOM 739 C CA . VAL A 1 98 ? 3.483 -10.803 -24.571 1.00 67.75 98 VAL A CA 1
ATOM 740 C C . VAL A 1 98 ? 4.732 -10.402 -23.770 1.00 67.75 98 VAL A C 1
ATOM 742 O O . VAL A 1 98 ? 5.226 -9.292 -23.917 1.00 67.75 98 VAL A O 1
ATOM 745 N N . GLY A 1 99 ? 5.276 -11.266 -22.913 1.00 57.84 99 GLY A N 1
ATOM 746 C CA . GLY A 1 99 ? 6.410 -10.890 -22.071 1.00 57.84 99 GLY A CA 1
ATOM 747 C C . GLY A 1 99 ? 7.693 -10.612 -22.867 1.00 57.84 99 GLY A C 1
ATOM 748 O O . GLY A 1 99 ? 8.017 -11.308 -23.830 1.00 57.84 99 GLY A O 1
ATOM 749 N N . ASP A 1 100 ? 8.482 -9.649 -22.411 1.00 55.34 100 ASP A N 1
ATOM 750 C CA . ASP A 1 100 ? 9.800 -9.376 -22.981 1.00 55.34 100 ASP A CA 1
ATOM 751 C C . ASP A 1 100 ? 10.870 -10.317 -22.383 1.00 55.34 100 ASP A C 1
ATOM 753 O O . ASP A 1 100 ? 10.862 -10.635 -21.184 1.00 55.34 100 ASP A O 1
ATOM 757 N N . ILE A 1 101 ? 11.787 -10.822 -23.217 1.00 53.03 101 ILE A N 1
ATOM 758 C CA . ILE A 1 101 ? 12.775 -11.844 -22.830 1.00 53.03 101 ILE A CA 1
ATOM 759 C C . ILE A 1 101 ? 14.031 -11.156 -22.283 1.00 53.03 101 ILE A C 1
ATOM 761 O O . ILE A 1 101 ? 15.050 -11.008 -22.954 1.00 53.03 101 ILE A O 1
ATOM 765 N N . GLY A 1 102 ? 13.999 -10.794 -21.003 1.00 50.56 102 GLY A N 1
ATOM 766 C CA . GLY A 1 102 ? 15.175 -10.338 -20.262 1.00 50.56 102 GLY A CA 1
ATOM 767 C C . GLY A 1 102 ? 15.873 -11.488 -19.529 1.00 50.56 102 GLY A C 1
ATOM 768 O O . GLY A 1 102 ? 15.557 -11.752 -18.374 1.00 50.56 102 GLY A O 1
ATOM 769 N N . LYS A 1 103 ? 16.859 -12.145 -20.165 1.00 49.19 103 LYS A N 1
ATOM 770 C CA . LYS A 1 103 ? 17.727 -13.203 -19.578 1.00 49.19 103 LYS A CA 1
ATOM 771 C C . LYS A 1 103 ? 17.031 -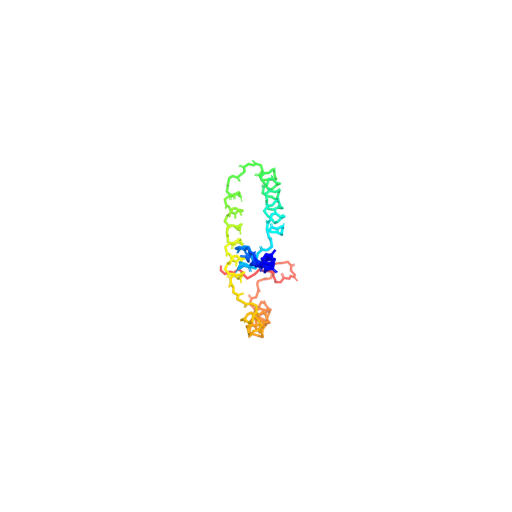14.540 -19.244 1.00 49.19 103 LYS A C 1
ATOM 773 O O . LYS A 1 103 ? 17.156 -15.056 -18.138 1.00 49.19 103 LYS A O 1
ATOM 778 N N . GLY A 1 104 ? 16.344 -15.134 -20.222 1.00 57.88 104 GLY A N 1
ATOM 779 C CA . GLY A 1 104 ? 15.911 -16.543 -20.174 1.00 57.88 104 GLY A CA 1
ATOM 780 C C . GLY A 1 104 ? 14.620 -16.843 -19.398 1.00 57.88 104 GLY A C 1
ATOM 781 O O . GLY A 1 104 ? 14.184 -17.990 -19.397 1.00 57.88 104 GLY A O 1
ATOM 782 N N . ALA A 1 105 ? 13.986 -15.840 -18.783 1.00 54.28 105 ALA A N 1
ATOM 783 C CA . ALA A 1 105 ? 12.637 -15.929 -18.219 1.00 54.28 105 ALA A CA 1
ATOM 784 C C . ALA A 1 105 ? 11.930 -14.563 -18.310 1.00 54.28 105 ALA A C 1
ATOM 786 O O . ALA A 1 105 ? 12.474 -13.559 -17.850 1.00 54.28 105 ALA A O 1
ATOM 787 N N . GLN A 1 106 ? 10.721 -14.525 -18.884 1.00 51.78 106 GLN A N 1
ATOM 788 C CA . GLN A 1 106 ? 9.851 -13.338 -18.904 1.00 51.78 106 GLN A CA 1
ATOM 789 C C . GLN A 1 106 ? 9.422 -13.013 -17.468 1.00 51.78 106 GLN A C 1
ATOM 791 O O . GLN A 1 106 ? 8.691 -13.786 -16.848 1.00 51.78 106 GLN A O 1
ATOM 796 N N . ARG A 1 107 ? 9.927 -11.910 -16.899 1.00 56.59 107 ARG A N 1
ATOM 797 C CA . ARG A 1 107 ? 9.821 -11.646 -15.450 1.00 56.59 107 ARG A CA 1
ATOM 798 C C . ARG A 1 107 ? 9.072 -10.364 -15.084 1.00 56.59 107 ARG A C 1
ATOM 800 O O . ARG A 1 107 ? 8.568 -10.279 -13.967 1.00 56.59 107 ARG A O 1
ATOM 807 N N . TRP A 1 108 ? 8.978 -9.398 -15.991 1.00 54.44 108 TRP A N 1
ATOM 808 C CA . TRP A 1 108 ? 8.285 -8.134 -15.750 1.00 54.44 108 TRP A CA 1
ATOM 809 C C . TRP A 1 108 ? 7.419 -7.805 -16.959 1.00 54.44 108 TRP A C 1
ATOM 811 O O . TRP A 1 108 ? 7.852 -7.955 -18.099 1.00 54.44 108 TRP A O 1
ATOM 821 N N . LEU A 1 109 ? 6.178 -7.414 -16.689 1.00 51.94 109 LEU A N 1
ATOM 822 C CA . LEU A 1 109 ? 5.329 -6.756 -17.670 1.00 51.94 109 LEU A CA 1
ATOM 823 C C . LEU A 1 109 ? 5.784 -5.293 -17.653 1.00 51.94 109 LEU A C 1
ATOM 825 O O . LEU A 1 109 ? 5.403 -4.553 -16.747 1.00 51.94 109 LEU A O 1
ATOM 829 N N . ASP A 1 110 ? 6.689 -4.929 -18.562 1.00 55.53 110 ASP A N 1
ATOM 830 C CA . ASP A 1 110 ? 6.989 -3.521 -18.827 1.00 55.53 110 ASP A CA 1
ATOM 831 C C . ASP A 1 110 ? 5.806 -2.958 -19.627 1.00 55.53 110 ASP A C 1
ATOM 833 O O . ASP A 1 110 ? 5.513 -3.422 -20.731 1.00 55.53 110 ASP A O 1
ATOM 837 N N . LEU A 1 111 ? 5.074 -2.033 -19.005 1.00 54.59 111 LEU A N 1
ATOM 838 C CA . LEU A 1 111 ? 3.968 -1.265 -19.584 1.00 54.59 111 LEU A CA 1
ATOM 839 C C . LEU A 1 111 ? 4.418 0.176 -19.809 1.00 54.59 111 LEU A C 1
ATOM 841 O O . LEU A 1 111 ? 5.028 0.739 -18.870 1.00 54.59 111 LEU A O 1
#

pLDDT: mean 76.45, std 14.4, range [49.19, 93.69]

Secondary structure (DSSP, 8-state):
---------------HHHHTT--HHHHHHHHHHHHHHHHHHHHHTTT-HHHHHHHHHHHHHHHHHHHHHHTS-HHHHHHHHHHHHHHHHHHHHHHHHH---SSSS------

Foldseek 3Di:
DDDDDPPPPCPVVCDPCVLQLDDPVVVVVVVVVLVVVLVVQCVVVVNDVVSSVVSVVVVCVVVVVVSVVSNDPVVVVVVCVVVVVVVVVVVVVVLVVPADDDPNDRDDDDD

Radius of gyration: 23.52 Å; chains: 1; bounding box: 57×29×79 Å

Sequence (111 aa):
MMIADINPGSGTRRTWLQHIHLDGTLLFGLIMACAIGSVVLYSASSGSLEVMERQVLRLALGFGTMTLIAQIPPRHLRLWTPWLFGAGVALLTAVLVVGDIGKGAQRWLDL